Protein AF-A0A6B3EWW6-F1 (afdb_monomer)

Nearest PDB structures (foldseek):
  3dlj-assembly3_A  TM=8.029E-01  e=6.064E-05  Homo sapiens
  4g1p-assembly1_A-2  TM=7.040E-01  e=1.503E-05  Saccharomyces cerevisiae S288C
  2zog-assembly1_B  TM=7.057E-01  e=4.279E-05  Mus musculus
  4mmo-assembly1_B  TM=7.902E-01  e=6.965E-04  Saccharolobus solfataricus P2
  4mmo-assembly1_A  TM=7.513E-01  e=6.496E-04  Saccharolobus solfataricus P2

Solvent-accessible surface area (backbone atoms only — not comparable to full-atom values): 7646 Å² total; per-residue (Å²): 138,87,86,86,86,87,89,86,72,84,55,68,102,58,94,72,61,58,91,82,39,57,94,76,55,75,51,41,64,62,52,49,52,52,52,60,62,51,44,36,49,98,51,42,41,72,54,50,89,70,65,65,68,89,59,77,78,85,48,75,67,56,53,51,55,59,69,70,51,95,74,58,66,69,63,52,30,58,77,70,76,43,92,72,88,85,60,40,66,99,53,54,72,68,46,46,79,74,70,46,89,85,86,82,87,90,76,85,86,82,132

Structure (mmCIF, N/CA/C/O backbone):
data_AF-A0A6B3EWW6-F1
#
_entry.id   AF-A0A6B3EWW6-F1
#
loop_
_atom_site.group_PDB
_atom_site.id
_atom_site.type_symbol
_atom_site.label_atom_id
_atom_site.label_alt_id
_atom_site.label_comp_id
_atom_site.label_asym_id
_atom_site.label_entity_id
_atom_site.label_seq_id
_atom_site.pdbx_PDB_ins_code
_atom_site.Cartn_x
_atom_site.Cartn_y
_atom_site.Cartn_z
_atom_site.occupancy
_atom_site.B_iso_or_equiv
_atom_site.auth_seq_id
_atom_site.auth_comp_id
_atom_site.auth_asym_id
_atom_site.auth_atom_id
_atom_site.pdbx_PDB_model_num
ATOM 1 N N . GLY A 1 1 ? -4.202 -14.174 7.511 1.00 87.88 1 GLY A N 1
ATOM 2 C CA . GLY A 1 1 ? -3.163 -14.987 6.844 1.00 87.88 1 GLY A CA 1
ATOM 3 C C . GLY A 1 1 ? -2.180 -14.056 6.171 1.00 87.88 1 GLY A C 1
ATOM 4 O O . GLY A 1 1 ? -2.384 -12.854 6.256 1.00 87.88 1 GLY A O 1
ATOM 5 N N . LEU A 1 2 ? -1.140 -14.583 5.533 1.00 94.31 2 LEU A N 1
ATOM 6 C CA . LEU A 1 2 ? -0.181 -13.792 4.761 1.00 94.31 2 LEU A CA 1
ATOM 7 C C . LEU A 1 2 ? 0.231 -14.597 3.529 1.00 94.31 2 LEU A C 1
ATOM 9 O O . LEU A 1 2 ? 0.408 -15.811 3.629 1.00 94.31 2 LEU A O 1
ATOM 13 N N . VAL A 1 3 ? 0.349 -13.914 2.396 1.00 95.38 3 VAL A N 1
ATOM 14 C CA . VAL A 1 3 ? 0.943 -14.433 1.164 1.00 95.38 3 VAL A CA 1
ATOM 15 C C . VAL A 1 3 ? 1.919 -13.376 0.675 1.00 95.38 3 VAL A C 1
ATOM 17 O O . VAL A 1 3 ? 1.561 -12.203 0.596 1.00 95.38 3 VAL A O 1
ATOM 20 N N . ASP A 1 4 ? 3.140 -13.790 0.374 1.00 95.94 4 ASP A N 1
ATOM 21 C CA . ASP A 1 4 ? 4.167 -12.972 -0.252 1.00 95.94 4 ASP A CA 1
ATOM 22 C C . ASP A 1 4 ? 4.446 -13.453 -1.682 1.00 95.94 4 ASP A C 1
ATOM 24 O O . ASP A 1 4 ? 4.109 -14.573 -2.073 1.00 95.94 4 ASP A O 1
ATOM 28 N N . GLY A 1 5 ? 5.027 -12.571 -2.490 1.00 95.00 5 GLY A N 1
ATOM 29 C CA . GLY A 1 5 ? 5.371 -12.866 -3.871 1.00 95.00 5 GLY A CA 1
ATOM 30 C C . GLY A 1 5 ? 6.422 -11.905 -4.407 1.00 95.00 5 GLY A C 1
ATOM 31 O O . GLY A 1 5 ? 6.604 -10.804 -3.887 1.00 95.00 5 GLY A O 1
ATOM 32 N N . GLU A 1 6 ? 7.097 -12.333 -5.468 1.00 96.50 6 GLU A N 1
ATOM 33 C CA . GLU A 1 6 ? 8.100 -11.549 -6.181 1.00 96.50 6 GLU A CA 1
ATOM 34 C C . GLU A 1 6 ? 7.689 -11.403 -7.648 1.00 96.50 6 GLU A C 1
ATOM 36 O O . GLU A 1 6 ? 7.296 -12.374 -8.300 1.00 96.50 6 GLU A O 1
ATOM 41 N N . LEU A 1 7 ? 7.781 -10.177 -8.168 1.00 95.75 7 LEU A N 1
ATOM 42 C CA . LEU A 1 7 ? 7.561 -9.878 -9.577 1.00 95.75 7 LEU A CA 1
ATOM 43 C C . LEU A 1 7 ? 8.890 -9.499 -10.228 1.00 95.75 7 LEU A C 1
ATOM 45 O O . LEU A 1 7 ? 9.443 -8.436 -9.950 1.00 95.75 7 LEU A O 1
ATOM 49 N N . VAL A 1 8 ? 9.361 -10.343 -11.143 1.00 96.75 8 VAL A N 1
ATOM 50 C CA . VAL A 1 8 ? 10.575 -10.094 -11.928 1.00 96.75 8 VAL A CA 1
ATOM 51 C C . VAL A 1 8 ? 10.183 -9.742 -13.358 1.00 96.75 8 VAL A C 1
ATOM 53 O O . VAL A 1 8 ? 9.500 -10.511 -14.035 1.00 96.75 8 VAL A O 1
ATOM 56 N N . LEU A 1 9 ? 10.612 -8.568 -13.826 1.00 95.75 9 LEU A N 1
ATOM 57 C CA . LEU A 1 9 ? 10.402 -8.126 -15.203 1.00 95.75 9 LEU A CA 1
ATOM 58 C C . LEU A 1 9 ? 11.718 -8.171 -15.976 1.00 95.75 9 LEU A C 1
ATOM 60 O O . LEU A 1 9 ? 12.699 -7.545 -15.584 1.00 95.75 9 LEU A O 1
ATOM 64 N N . HIS A 1 10 ? 11.704 -8.857 -17.115 1.00 95.00 10 HIS A N 1
ATOM 65 C CA . HIS A 1 10 ? 12.828 -8.905 -18.043 1.00 95.00 10 HIS A CA 1
ATOM 66 C C . HIS A 1 10 ? 12.570 -7.981 -19.234 1.00 95.00 10 HIS A C 1
ATOM 68 O O . HIS A 1 10 ? 11.475 -7.962 -19.799 1.00 95.00 10 HIS A O 1
ATOM 74 N N . GLY A 1 11 ? 13.580 -7.185 -19.574 1.00 93.19 11 GLY A N 1
ATOM 75 C CA . GLY A 1 11 ? 13.568 -6.267 -20.708 1.00 93.19 11 GLY A CA 1
ATOM 76 C C . GLY A 1 11 ? 14.530 -6.736 -21.799 1.00 93.19 11 GLY A C 1
ATOM 77 O O . GLY A 1 11 ? 14.568 -7.926 -22.099 1.00 93.19 11 GLY A O 1
ATOM 78 N N . PRO A 1 12 ? 15.302 -5.819 -22.403 1.00 93.75 12 PRO A N 1
ATOM 79 C CA . PRO A 1 12 ? 16.393 -6.172 -23.308 1.00 93.75 12 PRO A CA 1
ATOM 80 C C . PRO A 1 12 ? 17.398 -7.136 -22.661 1.00 93.75 12 PRO A C 1
ATOM 82 O O . PRO A 1 12 ? 17.599 -7.098 -21.450 1.00 93.75 12 PRO A O 1
ATOM 85 N N . ASP A 1 13 ? 18.081 -7.940 -23.479 1.00 94.62 13 ASP A N 1
ATOM 86 C CA . ASP A 1 13 ? 19.057 -8.947 -23.017 1.00 94.62 13 ASP A CA 1
ATOM 87 C C . ASP A 1 13 ? 20.312 -8.353 -22.339 1.00 94.62 13 ASP A C 1
ATOM 89 O O . ASP A 1 13 ? 21.164 -9.086 -21.839 1.00 94.62 13 ASP A O 1
ATOM 93 N N . GLN A 1 14 ? 20.455 -7.026 -22.350 1.00 92.31 14 GLN A N 1
ATOM 94 C CA . GLN A 1 14 ? 21.541 -6.271 -21.730 1.00 92.31 14 GLN A CA 1
ATOM 95 C C . GLN A 1 14 ? 21.103 -4.825 -21.476 1.00 92.31 14 GLN A C 1
ATOM 97 O O . GLN A 1 14 ? 20.141 -4.345 -22.082 1.00 92.31 14 GLN A O 1
ATOM 102 N N . ASP A 1 15 ? 21.872 -4.089 -20.677 1.00 91.81 15 ASP A N 1
ATOM 103 C CA . ASP A 1 15 ? 21.665 -2.652 -20.523 1.00 91.81 15 ASP A CA 1
ATOM 104 C C . ASP A 1 15 ? 21.908 -1.910 -21.838 1.00 91.81 15 ASP A C 1
ATOM 106 O O . ASP A 1 15 ? 22.841 -2.191 -22.598 1.00 91.81 15 ASP A O 1
ATOM 110 N N . ILE A 1 16 ? 21.057 -0.924 -22.108 1.00 94.38 16 ILE A N 1
ATOM 111 C CA . ILE A 1 16 ? 21.094 -0.144 -23.342 1.00 94.38 16 ILE A CA 1
ATOM 112 C C . ILE A 1 16 ? 21.098 1.353 -23.054 1.00 94.38 16 ILE A C 1
ATOM 114 O O . ILE A 1 16 ? 20.533 1.835 -22.073 1.00 94.38 16 ILE A O 1
ATOM 118 N N . HIS A 1 17 ? 21.730 2.112 -23.948 1.00 94.62 17 HIS A N 1
ATOM 119 C CA . HIS A 1 17 ? 21.891 3.553 -23.798 1.00 94.62 17 HIS A CA 1
ATOM 120 C C . HIS A 1 17 ? 20.534 4.277 -23.831 1.00 94.62 17 HIS A C 1
ATOM 122 O O . HIS A 1 17 ? 19.860 4.326 -24.866 1.00 94.62 17 HIS A O 1
ATOM 128 N N . SER A 1 18 ? 20.150 4.893 -22.712 1.00 92.75 18 SER A N 1
ATOM 129 C CA . SER A 1 18 ? 18.843 5.543 -22.552 1.00 92.75 18 SER A CA 1
ATOM 130 C C . SER A 1 18 ? 18.610 6.687 -23.543 1.00 92.75 18 SER A C 1
ATOM 132 O O . SER A 1 18 ? 17.482 6.886 -23.977 1.00 92.75 18 SER A O 1
ATOM 134 N N . GLY A 1 19 ? 19.654 7.396 -23.983 1.00 95.81 19 GLY A N 1
ATOM 135 C CA . GLY A 1 19 ? 19.519 8.437 -25.009 1.00 95.81 19 GLY A CA 1
ATOM 136 C C . GLY A 1 19 ? 19.300 7.898 -26.427 1.00 95.81 19 GLY A C 1
ATOM 137 O O . GLY A 1 19 ? 18.734 8.591 -27.263 1.00 95.81 19 GLY A O 1
ATOM 138 N N . SER A 1 20 ? 19.735 6.670 -26.711 1.00 96.31 20 SER A N 1
ATOM 139 C CA . SER A 1 20 ? 19.625 6.074 -28.051 1.00 96.31 20 SER A CA 1
ATOM 140 C C . SER A 1 20 ? 18.342 5.269 -28.221 1.00 96.31 20 SER A C 1
ATOM 142 O O . SER A 1 20 ? 17.817 5.188 -29.326 1.00 96.31 20 SER A O 1
ATOM 144 N N . PHE A 1 21 ? 17.851 4.677 -27.130 1.00 95.62 21 PHE A N 1
ATOM 145 C CA . PHE A 1 21 ? 16.734 3.730 -27.147 1.00 95.62 21 PHE A CA 1
ATOM 146 C C . PHE A 1 21 ? 15.565 4.131 -26.235 1.00 95.62 21 PHE A C 1
ATOM 148 O O . PHE A 1 21 ? 14.510 3.492 -26.262 1.00 95.62 21 PHE A O 1
ATOM 155 N N . GLY A 1 22 ? 15.729 5.177 -25.422 1.00 94.38 22 GLY A N 1
ATOM 156 C CA . GLY A 1 22 ? 14.701 5.656 -24.503 1.00 94.38 22 GLY A CA 1
ATOM 157 C C . GLY A 1 22 ? 13.431 6.072 -25.235 1.00 94.38 22 GLY A C 1
ATOM 158 O O . GLY A 1 22 ? 13.474 6.725 -26.274 1.00 94.38 22 GLY A O 1
ATOM 159 N N . GLY A 1 23 ? 12.286 5.651 -24.700 1.00 92.06 23 GLY A N 1
ATOM 160 C CA . GLY A 1 23 ? 10.975 5.881 -25.312 1.00 92.06 23 GLY A CA 1
ATOM 161 C C . GLY A 1 23 ? 10.634 4.942 -26.475 1.00 92.06 23 GLY A C 1
ATOM 162 O O . GLY A 1 23 ? 9.468 4.878 -26.851 1.00 92.06 23 GLY A O 1
ATOM 163 N N . ALA A 1 24 ? 11.602 4.188 -27.007 1.00 95.25 24 ALA A N 1
ATOM 164 C CA . ALA A 1 24 ? 11.378 3.207 -28.070 1.00 95.25 24 ALA A CA 1
ATOM 165 C C .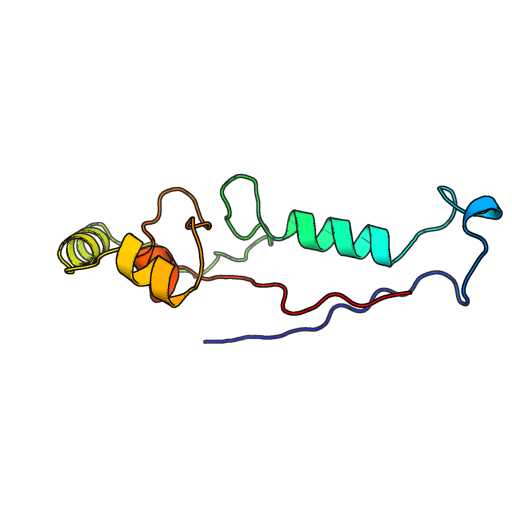 ALA A 1 24 ? 11.440 1.757 -27.564 1.00 95.25 24 ALA A C 1
ATOM 167 O O . ALA A 1 24 ? 10.676 0.912 -28.027 1.00 95.25 24 ALA A O 1
ATOM 168 N N . VAL A 1 25 ? 12.328 1.465 -26.608 1.00 96.12 25 VAL A N 1
ATOM 169 C CA . VAL A 1 25 ? 12.497 0.124 -26.030 1.00 96.12 25 VAL A CA 1
ATOM 170 C C . VAL A 1 25 ? 11.857 0.057 -24.634 1.00 96.12 25 VAL A C 1
ATOM 172 O O . VAL A 1 25 ? 12.013 1.006 -23.858 1.00 96.12 25 VAL A O 1
ATOM 175 N N . PRO A 1 26 ? 11.135 -1.029 -24.281 1.00 93.38 26 PRO A N 1
ATOM 176 C CA . PRO A 1 26 ? 10.526 -1.175 -22.963 1.00 93.38 26 PRO A CA 1
ATOM 177 C C . PRO A 1 26 ? 11.555 -1.098 -21.835 1.00 93.38 26 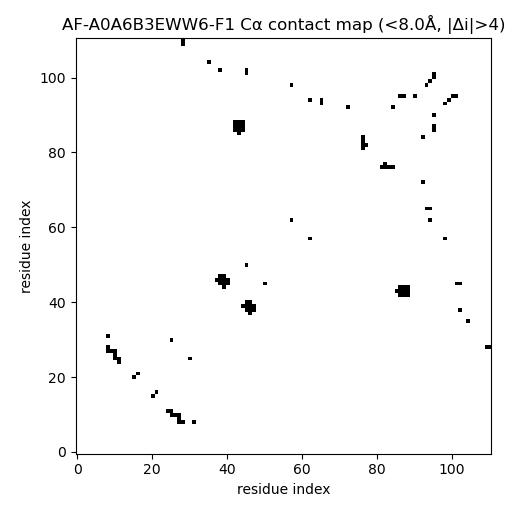PRO A C 1
ATOM 179 O O . PRO A 1 26 ? 12.589 -1.760 -21.875 1.00 93.38 26 PRO A O 1
ATOM 182 N N . ASN A 1 27 ? 11.234 -0.320 -20.803 1.00 94.81 27 ASN A N 1
ATOM 183 C CA . ASN A 1 27 ? 12.021 -0.230 -19.582 1.00 94.81 27 ASN A CA 1
ATOM 184 C C . ASN A 1 27 ? 11.296 -0.999 -18.458 1.00 94.81 27 ASN A C 1
ATOM 186 O O . ASN A 1 27 ? 10.244 -0.529 -18.005 1.00 94.81 27 ASN A O 1
ATOM 190 N N . PRO A 1 28 ? 11.835 -2.141 -17.988 1.00 95.44 28 PRO A N 1
ATOM 191 C CA . PRO A 1 28 ? 11.238 -2.931 -16.913 1.00 95.44 28 PRO A CA 1
ATOM 192 C C . PRO A 1 28 ? 10.946 -2.130 -15.643 1.00 95.44 28 PRO A C 1
ATOM 194 O O . PRO A 1 28 ? 9.872 -2.287 -15.072 1.00 95.44 28 PRO A O 1
ATOM 197 N N . ALA A 1 29 ? 11.829 -1.208 -15.245 1.00 94.50 29 ALA A N 1
ATOM 198 C CA . ALA A 1 29 ? 11.623 -0.373 -14.063 1.00 94.50 29 ALA A CA 1
ATOM 199 C C . ALA A 1 29 ? 10.431 0.586 -14.233 1.00 94.50 29 ALA A C 1
ATOM 201 O O . ALA A 1 29 ? 9.666 0.812 -13.298 1.00 94.50 29 ALA A O 1
ATOM 202 N N . THR A 1 30 ? 10.216 1.113 -15.444 1.00 94.62 30 THR A N 1
ATOM 203 C CA . THR A 1 30 ? 9.031 1.942 -15.738 1.00 94.62 30 THR A CA 1
ATOM 204 C C . THR A 1 30 ? 7.746 1.119 -15.695 1.00 94.62 30 THR A C 1
ATOM 206 O O . THR A 1 30 ? 6.724 1.594 -15.203 1.00 94.62 30 THR A O 1
ATOM 209 N N . VAL A 1 31 ? 7.777 -0.114 -16.208 1.00 95.69 31 VAL A N 1
ATOM 210 C CA . VAL A 1 31 ? 6.621 -1.019 -16.154 1.00 95.69 31 VAL A CA 1
ATOM 211 C C . VAL A 1 31 ? 6.329 -1.432 -14.710 1.00 95.69 31 VAL A C 1
ATOM 213 O O . VAL A 1 31 ? 5.175 -1.361 -14.297 1.00 95.69 31 VAL A O 1
ATOM 216 N N . LEU A 1 32 ? 7.356 -1.762 -13.920 1.00 96.56 32 LEU A N 1
ATOM 217 C CA . LEU A 1 32 ? 7.226 -2.068 -12.494 1.00 96.56 32 LEU A CA 1
ATOM 218 C C . LEU A 1 32 ? 6.563 -0.918 -11.733 1.00 96.56 32 LEU A C 1
ATOM 220 O O . LEU A 1 32 ? 5.593 -1.138 -11.015 1.00 96.56 32 LEU A O 1
ATOM 224 N N . ALA A 1 33 ? 7.030 0.316 -11.945 1.00 96.19 33 ALA A N 1
ATOM 225 C CA . ALA A 1 33 ? 6.450 1.496 -11.310 1.00 96.19 33 ALA A CA 1
ATOM 226 C C . ALA A 1 33 ? 4.960 1.670 -11.649 1.00 96.19 33 ALA A C 1
ATOM 228 O O . ALA A 1 33 ? 4.169 2.026 -10.780 1.00 96.19 33 ALA A O 1
ATOM 229 N N . ARG A 1 34 ? 4.555 1.378 -12.893 1.00 96.56 34 ARG A N 1
ATOM 230 C CA . ARG A 1 34 ? 3.140 1.414 -13.300 1.00 96.56 34 ARG A CA 1
ATOM 231 C C . ARG A 1 34 ? 2.310 0.328 -12.624 1.00 96.56 34 ARG A C 1
ATOM 233 O O . ARG A 1 34 ? 1.181 0.605 -12.244 1.00 96.56 34 ARG A O 1
ATOM 240 N N . ILE A 1 35 ? 2.854 -0.878 -12.472 1.00 96.19 35 ILE A N 1
ATOM 241 C CA . ILE A 1 35 ? 2.173 -1.977 -11.776 1.00 96.19 35 ILE A CA 1
ATOM 242 C C . ILE A 1 35 ? 1.977 -1.624 -10.302 1.00 96.19 35 ILE A C 1
ATOM 244 O O . ILE A 1 35 ? 0.870 -1.749 -9.794 1.00 96.19 35 ILE A O 1
ATOM 248 N N . VAL A 1 36 ? 3.020 -1.118 -9.638 1.00 96.44 36 VAL A N 1
ATOM 249 C CA . VAL A 1 36 ? 2.945 -0.674 -8.239 1.00 96.44 36 VAL A CA 1
ATOM 250 C C . VAL A 1 36 ? 1.919 0.447 -8.069 1.00 96.44 36 VAL A C 1
ATOM 252 O O . VAL A 1 36 ? 1.099 0.388 -7.160 1.00 96.44 36 VAL A O 1
ATOM 255 N N . ALA A 1 37 ? 1.919 1.438 -8.964 1.00 96.62 37 ALA A N 1
ATOM 256 C CA . ALA A 1 37 ? 0.946 2.528 -8.927 1.00 96.62 37 ALA A CA 1
ATOM 257 C C . ALA A 1 37 ? -0.501 2.056 -9.149 1.00 96.62 37 ALA A C 1
ATOM 259 O O . ALA A 1 37 ? -1.419 2.684 -8.643 1.00 96.62 37 ALA A O 1
ATOM 260 N N . ALA A 1 38 ? -0.700 0.963 -9.891 1.00 97.00 38 ALA A N 1
ATOM 261 C CA . ALA A 1 38 ? -2.010 0.371 -10.151 1.00 97.00 38 ALA A CA 1
ATOM 262 C C . ALA A 1 38 ? -2.418 -0.697 -9.120 1.00 97.00 38 ALA A C 1
ATOM 264 O O . ALA A 1 38 ? -3.452 -1.334 -9.300 1.00 97.00 38 ALA A O 1
ATOM 265 N N . LEU A 1 39 ? -1.616 -0.938 -8.073 1.00 97.12 39 LEU A N 1
ATOM 266 C CA . LEU A 1 39 ? -1.940 -1.927 -7.038 1.00 97.12 39 LEU A CA 1
ATOM 267 C C . LEU A 1 39 ? -3.165 -1.509 -6.216 1.00 97.12 39 LEU A C 1
ATOM 269 O O . LEU A 1 39 ? -3.963 -2.361 -5.828 1.00 97.12 39 LEU A O 1
ATOM 273 N N . HIS A 1 40 ? -3.314 -0.205 -5.991 1.00 97.75 40 HIS A N 1
ATOM 274 C CA . HIS A 1 40 ? -4.474 0.388 -5.342 1.00 97.75 40 HIS A CA 1
ATOM 275 C C . HIS A 1 40 ? -5.151 1.387 -6.276 1.00 97.75 40 HIS A C 1
ATOM 277 O O . HIS A 1 40 ? -4.490 2.000 -7.117 1.00 97.75 40 HIS A O 1
ATOM 283 N N . ASP A 1 41 ? -6.460 1.550 -6.125 1.00 96.75 41 ASP A N 1
ATOM 284 C CA . ASP A 1 41 ? -7.201 2.620 -6.786 1.00 96.75 41 ASP A CA 1
ATOM 285 C C . ASP A 1 41 ? -7.113 3.955 -6.019 1.00 96.75 41 ASP A C 1
ATOM 287 O O . ASP A 1 41 ? -6.381 4.093 -5.034 1.00 96.75 41 ASP A O 1
ATOM 291 N N . GLU A 1 42 ? -7.847 4.964 -6.495 1.00 96.31 42 GLU A N 1
ATOM 292 C CA . GLU A 1 42 ? -7.878 6.308 -5.900 1.00 96.31 42 GLU A CA 1
ATOM 293 C C . GLU A 1 42 ? -8.452 6.325 -4.471 1.00 96.31 42 GLU A C 1
ATOM 295 O O . GLU A 1 42 ? -8.155 7.243 -3.707 1.00 96.31 42 GLU A O 1
ATOM 300 N N . ASP A 1 43 ? -9.222 5.299 -4.101 1.00 95.94 43 ASP A N 1
ATOM 301 C CA . ASP A 1 43 ? -9.835 5.117 -2.787 1.00 95.94 43 ASP A CA 1
ATOM 302 C C . ASP A 1 43 ? -9.002 4.206 -1.870 1.00 95.94 43 ASP A C 1
ATOM 304 O O . ASP A 1 43 ? -9.421 3.889 -0.758 1.00 95.94 43 ASP A O 1
ATOM 308 N N . GLY A 1 44 ? -7.811 3.774 -2.299 1.00 95.56 44 GLY A N 1
ATOM 309 C CA . GLY A 1 44 ? -6.936 2.903 -1.513 1.00 95.56 44 GLY A CA 1
ATOM 310 C C . GLY A 1 44 ? -7.424 1.454 -1.420 1.00 95.56 44 GLY A C 1
ATOM 311 O O . GLY A 1 44 ? -6.954 0.706 -0.561 1.00 95.56 44 GLY A O 1
ATOM 312 N N . HIS A 1 45 ? -8.364 1.052 -2.275 1.00 96.50 45 HIS A N 1
ATOM 313 C CA . HIS A 1 45 ? -8.833 -0.323 -2.400 1.00 96.50 45 HIS A CA 1
ATOM 314 C C . HIS A 1 45 ? -7.888 -1.117 -3.309 1.00 96.50 45 HIS A C 1
ATOM 316 O O . HIS A 1 45 ? -7.326 -0.578 -4.263 1.00 96.50 45 HIS A O 1
ATOM 322 N N . ILE A 1 46 ? -7.687 -2.406 -3.025 1.00 97.62 46 ILE A N 1
ATOM 323 C CA . ILE A 1 46 ? -6.760 -3.243 -3.800 1.00 97.62 46 ILE A CA 1
ATOM 324 C C . ILE A 1 46 ? -7.368 -3.514 -5.179 1.00 97.62 46 ILE A C 1
ATOM 326 O O . ILE A 1 46 ? -8.371 -4.212 -5.310 1.00 97.62 46 ILE A O 1
ATOM 330 N N . ALA A 1 47 ? -6.737 -2.990 -6.227 1.00 97.50 47 ALA A N 1
ATOM 331 C CA . ALA A 1 47 ? -7.289 -2.954 -7.581 1.00 97.50 47 ALA A CA 1
ATOM 332 C C . ALA A 1 47 ? -7.040 -4.243 -8.393 1.00 97.50 47 ALA A C 1
ATOM 334 O O . ALA A 1 47 ? -7.184 -4.263 -9.618 1.00 97.50 47 ALA A O 1
ATOM 335 N N . ILE A 1 48 ? -6.671 -5.344 -7.729 1.00 95.69 48 ILE A N 1
ATOM 336 C CA . ILE A 1 48 ? -6.489 -6.646 -8.378 1.00 95.69 48 ILE A CA 1
ATOM 337 C C . ILE A 1 48 ? -7.876 -7.240 -8.698 1.00 95.69 48 ILE A C 1
ATOM 339 O O . ILE A 1 48 ? -8.694 -7.416 -7.789 1.00 95.69 48 ILE A O 1
ATOM 343 N N . PRO A 1 49 ? -8.169 -7.598 -9.964 1.00 96.44 49 PRO A N 1
ATOM 344 C CA . PRO A 1 49 ? -9.455 -8.187 -10.329 1.00 96.44 49 PRO A CA 1
ATOM 345 C C . PRO A 1 49 ? -9.768 -9.448 -9.518 1.00 96.44 49 PRO A C 1
ATOM 347 O O . PRO A 1 49 ? -8.935 -10.346 -9.408 1.00 96.44 49 PRO A O 1
ATOM 350 N N . GLY A 1 50 ? -10.978 -9.510 -8.960 1.00 96.62 50 GLY A N 1
ATOM 351 C CA . GLY A 1 50 ? -11.435 -10.640 -8.149 1.00 96.62 50 GLY A CA 1
ATOM 352 C C . GLY A 1 50 ? -10.826 -10.715 -6.743 1.00 96.62 50 GLY A C 1
ATOM 353 O O . GLY A 1 50 ? -11.144 -11.640 -6.007 1.00 96.62 50 GLY A O 1
ATOM 354 N N . PHE A 1 51 ? -9.987 -9.757 -6.326 1.00 96.06 51 PHE A N 1
ATOM 355 C CA . PHE A 1 51 ? -9.282 -9.827 -5.037 1.00 96.06 51 PHE A CA 1
ATOM 356 C C . PHE A 1 51 ? -10.218 -9.944 -3.830 1.00 96.06 51 PHE A C 1
ATOM 358 O O . PHE A 1 51 ? -9.946 -10.692 -2.894 1.00 96.06 51 PHE A O 1
ATOM 365 N N . TYR A 1 52 ? -11.339 -9.225 -3.859 1.00 95.94 52 TYR A N 1
ATOM 366 C CA . TYR A 1 52 ? -12.318 -9.230 -2.773 1.00 95.94 52 TYR A CA 1
ATOM 367 C C . TYR A 1 52 ? -13.364 -10.348 -2.900 1.00 95.94 52 TYR A C 1
ATOM 369 O O . TYR A 1 52 ? -14.249 -10.453 -2.049 1.00 95.94 52 TYR A O 1
ATOM 377 N N . GLU A 1 53 ? -13.280 -11.211 -3.919 1.00 96.50 53 GLU A N 1
ATOM 378 C CA . GLU A 1 53 ? -14.137 -12.394 -3.999 1.00 96.50 53 GLU A CA 1
ATOM 379 C C . GLU A 1 53 ? -13.847 -13.315 -2.806 1.00 96.50 53 GLU A C 1
ATOM 381 O O . GLU A 1 53 ? -12.734 -13.790 -2.602 1.00 96.50 53 GLU A O 1
ATOM 386 N N . GLY A 1 54 ? -14.864 -13.550 -1.975 1.00 92.94 54 GLY A N 1
ATOM 387 C CA . GLY A 1 54 ? -14.725 -14.339 -0.748 1.00 92.94 54 GLY A CA 1
ATOM 388 C C . GLY A 1 54 ? -14.259 -1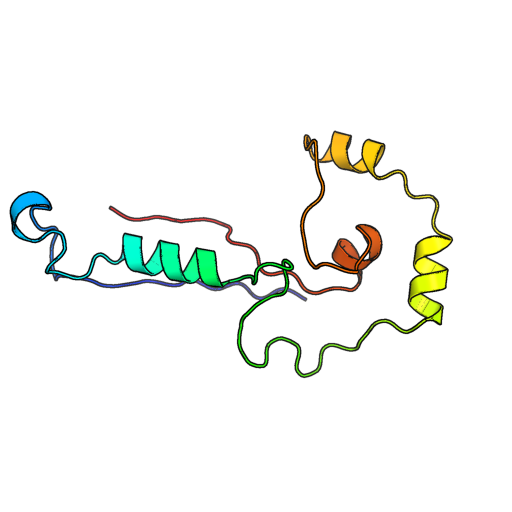3.550 0.481 1.00 92.94 54 GLY A C 1
ATOM 389 O O . GLY A 1 54 ? -14.213 -14.124 1.570 1.00 92.94 54 GLY A O 1
ATOM 390 N N . VAL A 1 55 ? -13.985 -12.246 0.360 1.00 94.81 55 VAL A N 1
ATOM 391 C CA . VAL A 1 55 ? -13.792 -11.369 1.524 1.00 94.81 55 VAL A CA 1
ATOM 392 C C . VAL A 1 55 ? -15.162 -11.016 2.101 1.00 94.81 55 VAL A C 1
ATOM 394 O O . VAL A 1 55 ? -15.985 -10.379 1.445 1.00 94.81 55 VAL A O 1
ATOM 397 N N . ALA A 1 56 ? -15.418 -11.429 3.342 1.00 94.75 56 ALA A N 1
ATOM 398 C CA . ALA A 1 56 ? -16.661 -11.089 4.023 1.00 94.75 56 ALA A CA 1
ATOM 399 C C . ALA A 1 56 ? -16.720 -9.573 4.310 1.00 94.75 56 ALA A C 1
ATOM 401 O O . ALA A 1 56 ? -15.754 -9.019 4.845 1.00 94.75 56 ALA A O 1
ATOM 402 N N . PRO A 1 57 ? -17.823 -8.881 3.971 1.00 94.00 57 PRO A N 1
ATOM 403 C CA . PRO A 1 57 ? -18.001 -7.491 4.362 1.00 94.00 57 PRO A CA 1
ATOM 404 C C . PRO A 1 57 ? -18.231 -7.386 5.873 1.00 94.00 57 PRO A C 1
ATOM 406 O O . PRO A 1 57 ? -18.801 -8.287 6.488 1.00 94.00 57 PRO A O 1
ATOM 409 N N . LEU A 1 58 ? -17.838 -6.251 6.450 1.00 95.69 58 LEU A N 1
ATOM 410 C CA . LEU A 1 58 ? -18.163 -5.925 7.836 1.00 95.69 58 LEU A CA 1
ATOM 411 C C . LEU A 1 58 ? -19.668 -5.706 7.994 1.00 95.69 58 LEU A C 1
ATOM 413 O O . LEU A 1 58 ? -20.271 -4.921 7.263 1.00 95.69 58 LEU A O 1
ATOM 417 N N . THR A 1 59 ? -20.261 -6.360 8.983 1.00 97.75 59 THR A N 1
ATOM 418 C CA . THR A 1 59 ? -21.651 -6.132 9.379 1.00 97.75 59 THR A CA 1
ATOM 419 C C . THR A 1 59 ? -21.789 -4.851 10.201 1.00 97.75 59 THR A C 1
ATOM 421 O O . THR A 1 59 ? -20.870 -4.460 10.923 1.00 97.75 59 THR A O 1
ATOM 424 N N . ASP A 1 60 ? -22.971 -4.229 10.191 1.00 97.75 60 ASP A N 1
ATOM 425 C CA . ASP A 1 60 ? -23.249 -3.033 11.006 1.00 97.75 60 ASP A CA 1
ATOM 426 C C . ASP A 1 60 ? -22.965 -3.260 12.496 1.00 97.75 60 ASP A C 1
ATOM 428 O O . ASP A 1 60 ? -22.496 -2.364 13.200 1.00 97.75 60 ASP A O 1
ATOM 432 N N . ARG A 1 61 ? -23.211 -4.485 12.983 1.00 98.00 61 ARG A N 1
ATOM 433 C CA . ARG A 1 61 ? -22.919 -4.852 14.369 1.00 98.00 61 ARG A CA 1
ATOM 434 C C . ARG A 1 61 ? -21.419 -4.851 14.649 1.00 98.00 61 ARG A C 1
ATOM 436 O O . ARG A 1 61 ? -21.021 -4.348 15.695 1.00 98.00 61 ARG A O 1
ATOM 443 N N . GLU A 1 62 ? -20.601 -5.395 13.754 1.00 98.00 62 GLU A N 1
ATOM 444 C CA . GLU A 1 62 ? -19.140 -5.379 13.899 1.00 98.00 62 GLU A CA 1
ATOM 445 C C . GLU A 1 62 ? -18.592 -3.953 13.836 1.00 98.00 62 GLU A C 1
ATOM 447 O O . GLU A 1 62 ? -17.773 -3.585 14.674 1.00 98.00 62 GLU A O 1
ATOM 452 N N . ARG A 1 63 ? -19.096 -3.115 12.921 1.00 97.94 63 ARG A N 1
ATOM 453 C CA . ARG A 1 63 ? -18.695 -1.698 12.842 1.00 97.94 63 ARG A CA 1
ATOM 454 C C . ARG A 1 63 ? -19.041 -0.935 14.119 1.00 97.94 63 ARG A C 1
ATOM 456 O O . ARG A 1 63 ? -18.216 -0.180 14.627 1.00 97.94 63 ARG A O 1
ATOM 463 N N . ALA A 1 64 ? -20.227 -1.177 14.682 1.00 97.94 64 ALA A N 1
ATOM 464 C CA . ALA A 1 64 ? -20.612 -0.610 15.973 1.00 97.94 64 ALA A CA 1
ATOM 465 C C . ALA A 1 64 ? -19.673 -1.068 17.103 1.00 97.94 64 ALA A C 1
ATOM 467 O O . ALA A 1 64 ? -19.250 -0.247 17.910 1.00 97.94 64 ALA A O 1
ATOM 468 N N . LEU A 1 65 ? -19.289 -2.350 17.126 1.00 98.06 65 LEU A N 1
ATOM 469 C CA . LEU A 1 65 ? -18.335 -2.876 18.106 1.00 98.06 65 LEU A CA 1
ATOM 470 C C . LEU A 1 65 ? -16.940 -2.251 17.961 1.00 98.06 65 LEU A C 1
ATOM 472 O O . LEU A 1 65 ? -16.326 -1.935 18.975 1.00 98.06 65 LEU A O 1
ATOM 476 N N . PHE A 1 66 ? -16.446 -2.023 16.739 1.00 97.75 66 PHE A N 1
ATOM 477 C CA . PHE A 1 66 ? -15.183 -1.302 16.537 1.00 97.75 66 PHE A CA 1
ATOM 478 C C . PHE A 1 66 ? -15.257 0.142 17.040 1.00 97.75 66 PHE A C 1
ATOM 480 O O . PHE A 1 66 ? -14.301 0.617 17.648 1.00 97.75 66 PHE A O 1
ATOM 487 N N . ALA A 1 67 ? -16.385 0.826 16.831 1.00 96.88 67 ALA A N 1
ATOM 488 C CA . ALA A 1 67 ? -16.582 2.204 17.279 1.00 96.88 67 ALA A CA 1
ATOM 489 C C . ALA A 1 67 ? -16.659 2.354 18.813 1.00 96.88 67 ALA A C 1
ATOM 491 O O . ALA A 1 67 ? -16.394 3.435 19.333 1.00 96.88 67 ALA A O 1
ATOM 492 N N . GLU A 1 68 ? -17.008 1.289 19.541 1.00 97.88 68 GLU A N 1
ATOM 493 C CA . GLU A 1 68 ? -17.026 1.268 21.011 1.00 97.88 68 GLU A CA 1
ATOM 494 C C . GLU A 1 68 ? -15.620 1.134 21.628 1.00 97.88 68 GLU A C 1
ATOM 496 O O . GLU A 1 68 ? -15.446 1.367 22.828 1.00 97.88 68 GLU A O 1
ATOM 501 N N . LEU A 1 69 ? -14.604 0.754 20.843 1.00 97.56 69 LEU A N 1
ATOM 502 C CA . LEU A 1 69 ? -13.260 0.530 21.367 1.00 97.56 69 LEU A CA 1
ATOM 503 C C . LEU A 1 69 ? -12.561 1.854 21.710 1.00 97.56 69 LEU A C 1
ATOM 505 O O . LEU A 1 69 ? -12.562 2.784 20.901 1.00 97.56 69 LEU A O 1
ATOM 509 N N . PRO A 1 70 ? -11.899 1.948 22.879 1.00 96.56 70 PRO A N 1
ATOM 510 C CA . PRO A 1 70 ? -11.128 3.128 23.241 1.00 96.56 70 PRO A CA 1
ATOM 511 C C . PRO A 1 70 ? -9.836 3.177 22.412 1.00 96.56 70 PRO A C 1
ATOM 513 O O . PRO A 1 70 ? -8.814 2.611 22.802 1.00 96.56 70 PRO A O 1
ATOM 516 N N . PHE A 1 71 ? -9.886 3.842 21.258 1.00 97.19 71 PHE A N 1
ATOM 517 C CA . PHE A 1 71 ? -8.754 4.001 20.346 1.00 97.19 71 PHE A CA 1
ATOM 518 C C . PHE A 1 71 ? -8.420 5.474 20.117 1.00 97.19 71 PHE A C 1
ATOM 520 O O . PHE A 1 71 ? -9.270 6.266 19.720 1.00 97.19 71 PHE A O 1
ATOM 527 N N . ASP A 1 72 ? -7.160 5.819 20.372 1.00 97.56 72 ASP A N 1
ATOM 528 C CA . ASP A 1 7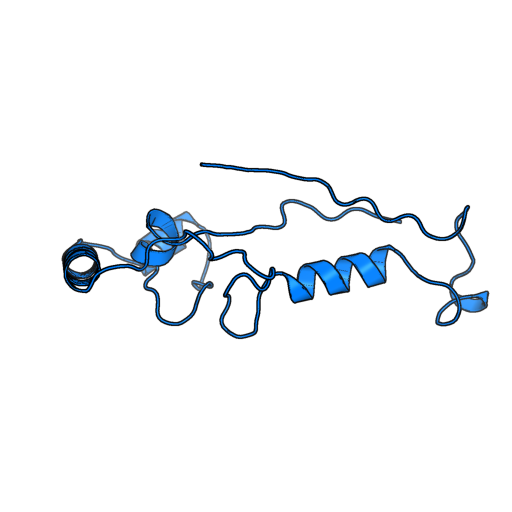2 ? -6.578 7.134 20.113 1.00 97.56 72 ASP A CA 1
ATOM 529 C C . ASP A 1 72 ? -5.671 7.020 18.877 1.00 97.56 72 ASP A C 1
ATOM 531 O O . ASP A 1 72 ? -4.554 6.496 18.952 1.00 97.56 72 ASP A O 1
ATOM 535 N N . GLU A 1 73 ? -6.183 7.471 17.728 1.00 97.12 73 GLU A N 1
ATOM 536 C CA . GLU A 1 73 ? -5.479 7.409 16.442 1.00 97.12 73 GLU A CA 1
ATOM 537 C C . GLU A 1 73 ? -4.202 8.260 16.443 1.00 97.12 73 GLU A C 1
ATOM 539 O O . GLU A 1 73 ? -3.182 7.831 15.903 1.00 97.12 73 GLU A O 1
ATOM 544 N N . ASP A 1 74 ? -4.200 9.406 17.130 1.00 97.62 74 ASP A N 1
ATOM 545 C CA . ASP A 1 74 ? -3.020 10.265 17.237 1.00 97.62 74 ASP A CA 1
ATOM 546 C C . ASP A 1 74 ? -1.927 9.590 18.072 1.00 97.62 74 ASP A C 1
ATOM 548 O O . ASP A 1 74 ? -0.740 9.668 17.745 1.00 97.62 74 ASP A O 1
ATOM 552 N N . ALA A 1 75 ? -2.299 8.923 19.169 1.00 98.00 75 ALA A N 1
ATOM 553 C CA . ALA A 1 75 ? -1.360 8.127 19.958 1.00 98.00 75 ALA A CA 1
ATOM 554 C C . ALA A 1 75 ? -0.785 6.965 19.160 1.00 98.00 75 ALA A C 1
ATOM 556 O O . ALA A 1 75 ? 0.425 6.738 19.212 1.00 98.00 75 ALA A O 1
ATOM 557 N N . TRP A 1 76 ? -1.626 6.267 18.403 1.00 97.75 76 TRP A N 1
ATOM 558 C CA . TRP A 1 76 ? -1.200 5.174 17.542 1.00 97.75 76 TRP A CA 1
ATOM 559 C C . TRP A 1 76 ? -0.240 5.655 16.442 1.00 97.75 76 TRP A C 1
ATOM 561 O O . TRP A 1 76 ? 0.843 5.085 16.291 1.00 97.75 76 TRP A O 1
ATOM 571 N N . LEU A 1 77 ? -0.542 6.768 15.766 1.00 98.25 77 LEU A N 1
ATOM 572 C CA . LEU A 1 77 ? 0.333 7.388 14.762 1.00 98.25 77 LEU A CA 1
ATOM 573 C C . LEU A 1 77 ? 1.705 7.781 15.323 1.00 98.25 77 LEU A C 1
ATOM 575 O O . LEU A 1 77 ? 2.723 7.568 14.660 1.00 98.25 77 LEU A O 1
ATOM 579 N N . ARG A 1 78 ? 1.764 8.275 16.570 1.00 98.25 78 ARG A N 1
ATOM 580 C CA . ARG A 1 78 ? 3.040 8.561 17.250 1.00 98.25 78 ARG A CA 1
ATOM 581 C C . ARG A 1 78 ? 3.914 7.316 17.399 1.00 98.25 78 ARG A C 1
ATOM 583 O O . ARG A 1 78 ? 5.131 7.438 17.305 1.00 98.25 78 ARG A O 1
ATOM 590 N N . THR A 1 79 ? 3.326 6.132 17.599 1.00 97.50 79 THR A N 1
ATOM 591 C CA . THR A 1 79 ? 4.093 4.869 17.653 1.00 97.50 79 THR A CA 1
ATOM 592 C C . THR A 1 79 ? 4.651 4.462 16.290 1.00 97.50 79 THR A C 1
ATOM 594 O O . THR A 1 79 ? 5.730 3.881 16.223 1.00 97.50 79 THR A O 1
ATOM 597 N N . ALA A 1 80 ? 3.944 4.813 15.212 1.00 96.19 80 ALA A N 1
ATOM 598 C CA . ALA A 1 80 ? 4.348 4.554 13.834 1.00 96.19 80 ALA A 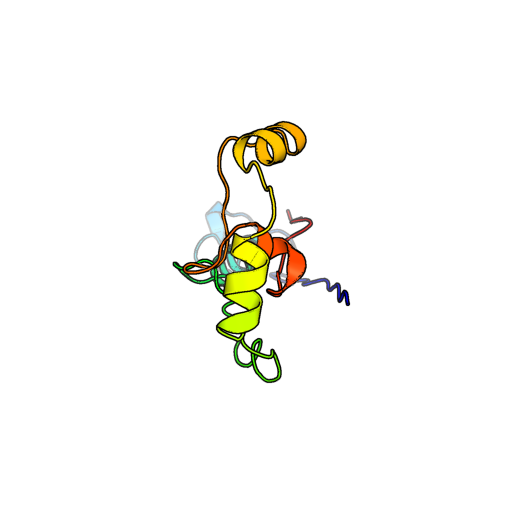CA 1
ATOM 599 C C . ALA A 1 80 ? 5.286 5.631 13.257 1.00 96.19 80 ALA A C 1
ATOM 601 O O . ALA A 1 80 ? 5.689 5.524 12.102 1.00 96.19 80 ALA A O 1
ATOM 602 N N . PHE A 1 81 ? 5.614 6.678 14.027 1.00 97.50 81 PHE A N 1
ATOM 603 C CA . PHE A 1 81 ? 6.341 7.862 13.550 1.00 97.50 81 PHE A CA 1
ATOM 604 C C . PHE A 1 81 ? 5.703 8.500 12.301 1.00 97.50 81 PHE A C 1
ATOM 606 O O . PHE A 1 81 ? 6.404 9.009 11.427 1.00 97.50 81 PHE A O 1
ATOM 613 N N . SER A 1 82 ? 4.369 8.476 12.220 1.00 97.31 82 SER A N 1
ATOM 614 C CA . SER A 1 82 ? 3.600 9.027 11.102 1.00 97.31 82 SER A CA 1
ATOM 615 C C . SER A 1 82 ? 2.764 10.235 11.534 1.00 97.31 82 SER A C 1
ATOM 617 O O . SER A 1 82 ? 2.435 10.406 12.707 1.00 97.31 82 SER A O 1
ATOM 619 N N . HIS A 1 83 ? 2.409 11.074 10.562 1.00 96.38 83 HIS A N 1
ATOM 620 C CA . HIS A 1 83 ? 1.540 12.241 10.736 1.00 96.38 83 HIS A CA 1
ATOM 621 C C . HIS A 1 83 ? 0.150 12.064 10.115 1.00 96.38 83 HIS A C 1
ATOM 623 O O . HIS A 1 83 ? -0.689 12.948 10.254 1.00 96.38 83 HIS A O 1
ATOM 629 N N . ALA A 1 84 ? -0.087 10.960 9.408 1.00 96.06 84 ALA A N 1
ATOM 630 C CA . ALA A 1 84 ? -1.351 10.696 8.739 1.00 96.06 84 ALA A CA 1
ATOM 631 C C . ALA A 1 84 ? -1.619 9.193 8.640 1.00 96.06 84 ALA A C 1
ATOM 633 O O . ALA A 1 84 ? -0.688 8.382 8.579 1.00 96.06 84 ALA A O 1
ATOM 634 N N . THR A 1 85 ? -2.901 8.837 8.591 1.00 96.00 85 THR A N 1
ATOM 635 C CA . THR A 1 85 ? -3.345 7.504 8.179 1.00 96.00 85 THR A CA 1
ATOM 636 C C . THR A 1 85 ? -3.619 7.492 6.675 1.00 96.00 85 THR A C 1
ATOM 638 O O . THR A 1 85 ? -3.904 8.523 6.069 1.00 96.00 85 THR A O 1
ATOM 641 N N . ALA A 1 86 ? -3.524 6.312 6.067 1.00 94.12 86 ALA A N 1
ATOM 642 C CA . ALA A 1 86 ? -3.868 6.064 4.670 1.00 94.12 86 ALA A CA 1
ATOM 643 C C . ALA A 1 86 ? -4.481 4.662 4.540 1.00 94.12 86 ALA A C 1
ATOM 645 O O . ALA A 1 86 ? -4.312 3.826 5.434 1.00 94.12 86 ALA A O 1
ATOM 646 N N . GLY A 1 87 ? -5.231 4.415 3.472 1.00 94.31 87 GLY A N 1
ATOM 647 C CA . GLY A 1 87 ? -5.848 3.122 3.180 1.00 94.31 87 GLY A CA 1
ATOM 648 C C . GLY A 1 87 ? -7.270 3.270 2.653 1.00 94.31 87 GLY A C 1
ATOM 649 O O . GLY A 1 87 ? -7.717 4.384 2.398 1.00 94.31 87 GLY A O 1
ATOM 650 N N . GLU A 1 88 ? -7.956 2.136 2.536 1.00 96.25 88 GLU A N 1
ATOM 651 C CA . GLU A 1 88 ? -9.293 2.011 1.948 1.00 96.25 88 GLU A CA 1
ATOM 652 C C . GLU A 1 88 ? -10.315 3.020 2.515 1.00 96.25 88 GLU A C 1
ATOM 654 O O . GLU A 1 88 ? -10.619 3.027 3.718 1.00 96.25 88 GLU A O 1
ATOM 659 N N . SER A 1 89 ? -10.865 3.855 1.629 1.00 96.00 89 SER A N 1
ATOM 660 C CA . SER A 1 89 ? -11.936 4.813 1.900 1.00 96.00 89 SER A CA 1
ATOM 661 C C . SER A 1 89 ? -13.139 4.135 2.561 1.00 96.00 89 SER A C 1
ATOM 663 O O . SER A 1 89 ? -13.486 2.987 2.290 1.00 96.00 89 SER A O 1
ATOM 665 N N . GLY A 1 90 ? -13.815 4.865 3.449 1.00 95.38 90 GLY A N 1
ATOM 666 C CA . GLY A 1 90 ? -14.997 4.365 4.156 1.00 95.38 90 GLY A CA 1
ATOM 667 C C . GLY A 1 90 ? -14.697 3.483 5.371 1.00 95.38 90 GLY A C 1
ATOM 668 O O . GLY A 1 90 ? -15.627 3.210 6.132 1.00 95.38 90 GLY A O 1
ATOM 669 N N . HIS A 1 91 ? -13.433 3.117 5.617 1.00 97.00 91 HIS A N 1
ATOM 670 C CA . HIS A 1 91 ? -13.020 2.310 6.766 1.00 97.00 91 HIS A CA 1
ATOM 671 C C . HIS A 1 91 ? -12.191 3.087 7.798 1.00 97.00 91 HIS A C 1
ATOM 673 O O . HIS A 1 91 ? -11.257 3.831 7.478 1.00 97.00 91 HIS A O 1
ATOM 679 N N . THR A 1 92 ? -12.503 2.890 9.081 1.00 97.44 92 THR A N 1
ATOM 680 C CA . THR A 1 92 ? -11.696 3.452 10.181 1.00 97.44 92 THR A CA 1
ATOM 681 C C . THR A 1 92 ? -10.330 2.766 10.249 1.00 97.44 92 THR A C 1
ATOM 683 O O . THR A 1 92 ? -10.140 1.694 9.675 1.00 97.44 92 THR A O 1
ATOM 686 N N . THR A 1 93 ? -9.362 3.350 10.959 1.00 97.31 93 THR A N 1
ATOM 687 C CA . THR A 1 93 ? -8.041 2.718 11.125 1.00 97.31 93 THR A CA 1
ATOM 688 C C . THR A 1 93 ? -8.148 1.331 11.746 1.00 97.31 93 THR A C 1
ATOM 690 O O . THR A 1 93 ? -7.523 0.404 11.244 1.00 97.31 93 THR A O 1
ATOM 693 N N . LEU A 1 94 ? -8.994 1.151 12.768 1.00 97.81 94 LEU A N 1
ATOM 694 C CA . LEU A 1 94 ? -9.206 -0.160 13.387 1.00 97.81 94 LEU A CA 1
ATOM 695 C C . LEU A 1 94 ? -9.806 -1.182 12.421 1.00 97.81 94 LEU A C 1
ATOM 697 O O . LEU A 1 94 ? -9.356 -2.324 12.381 1.00 97.81 94 LEU A O 1
ATOM 701 N N . GLU A 1 95 ? -10.792 -0.775 11.619 1.00 97.69 95 GLU A N 1
ATOM 702 C CA . GLU A 1 95 ? -11.351 -1.651 10.591 1.00 97.69 95 GLU A CA 1
ATOM 703 C C . GLU A 1 95 ? -10.276 -2.052 9.575 1.00 97.69 95 GLU A C 1
ATOM 705 O O . GLU A 1 95 ? -10.149 -3.237 9.265 1.00 97.69 95 GLU A O 1
ATOM 710 N N . ARG A 1 96 ? -9.461 -1.090 9.116 1.00 97.19 96 ARG A N 1
ATOM 711 C CA . ARG A 1 96 ? -8.370 -1.320 8.160 1.00 97.19 96 ARG A CA 1
ATOM 712 C C . ARG A 1 96 ? -7.326 -2.306 8.684 1.00 97.19 96 ARG A C 1
ATOM 714 O O . ARG A 1 96 ? -6.981 -3.240 7.974 1.00 97.19 96 ARG A O 1
ATOM 721 N N . ILE A 1 97 ? -6.849 -2.138 9.919 1.00 96.19 97 ILE A N 1
ATOM 722 C CA . ILE A 1 97 ? -5.747 -2.961 10.450 1.00 96.19 97 ILE A CA 1
ATOM 723 C C . ILE A 1 97 ? -6.181 -4.345 10.955 1.00 96.19 97 ILE A C 1
ATOM 725 O O . ILE A 1 97 ? -5.325 -5.210 11.137 1.00 96.1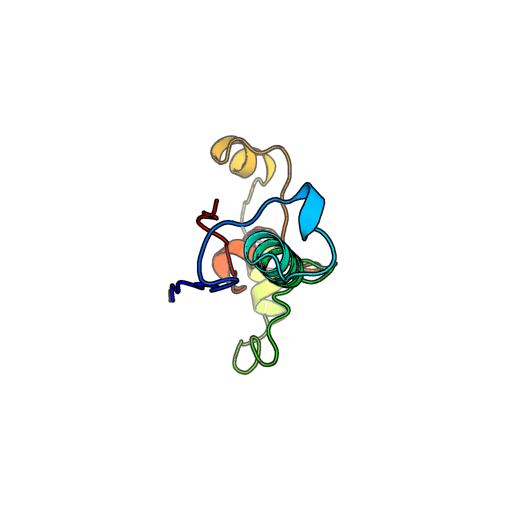9 97 ILE A O 1
ATOM 729 N N . TRP A 1 98 ? -7.472 -4.564 11.232 1.00 95.75 98 TRP A N 1
ATOM 730 C CA . TRP A 1 98 ? -7.947 -5.819 11.835 1.00 95.75 98 TRP A CA 1
ATOM 731 C C . TRP A 1 98 ? -8.915 -6.627 10.978 1.00 95.75 98 TRP A C 1
ATOM 733 O O . TRP A 1 98 ? -8.945 -7.849 11.118 1.00 95.75 98 TRP A O 1
ATOM 743 N N . ALA A 1 99 ? -9.714 -5.985 10.126 1.00 96.00 99 ALA A N 1
ATOM 744 C CA . ALA A 1 99 ? -10.792 -6.655 9.401 1.00 96.00 99 ALA A CA 1
ATOM 745 C C . ALA A 1 99 ? -10.711 -6.514 7.878 1.00 96.00 99 ALA A C 1
ATOM 747 O O . ALA A 1 99 ? -11.327 -7.308 7.163 1.00 96.00 99 ALA A O 1
ATOM 748 N N . ARG A 1 100 ? -9.977 -5.524 7.365 1.00 96.56 100 ARG A N 1
ATOM 749 C CA . ARG A 1 100 ? -9.755 -5.358 5.925 1.00 96.56 100 ARG A CA 1
ATOM 750 C C . ARG A 1 100 ? -8.451 -6.031 5.490 1.00 96.56 100 ARG A C 1
ATOM 752 O O . ARG A 1 100 ? -7.501 -6.089 6.270 1.00 96.56 100 ARG A O 1
ATOM 759 N N . PRO A 1 101 ? -8.394 -6.576 4.264 1.00 96.12 101 PRO A N 1
ATOM 760 C CA . PRO A 1 101 ? -7.135 -7.022 3.684 1.00 96.12 101 PRO A CA 1
ATOM 761 C C . PRO A 1 101 ? -6.254 -5.821 3.306 1.00 96.12 101 PRO A C 1
ATOM 763 O O . PRO A 1 101 ? -6.758 -4.729 3.055 1.00 96.12 101 PRO A O 1
ATOM 766 N N . THR A 1 102 ? -4.944 -6.047 3.213 1.00 95.00 102 THR A N 1
ATOM 767 C CA . THR A 1 102 ? -3.956 -5.073 2.722 1.00 95.00 102 THR A CA 1
ATOM 768 C C . THR A 1 102 ? -3.027 -5.735 1.700 1.00 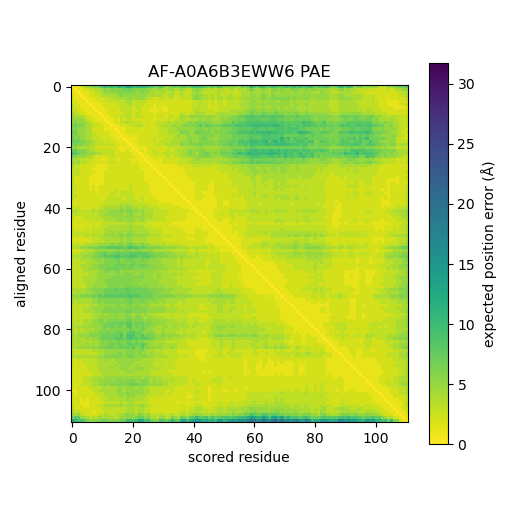95.00 102 THR A C 1
ATOM 770 O O . THR A 1 102 ? -2.886 -6.963 1.690 1.00 95.00 102 THR A O 1
ATOM 773 N N . ALA A 1 103 ? -2.403 -4.939 0.829 1.00 95.62 103 ALA A N 1
ATOM 774 C CA . ALA A 1 103 ? -1.394 -5.399 -0.123 1.00 95.62 103 ALA A CA 1
ATOM 775 C C . ALA A 1 103 ? -0.243 -4.389 -0.170 1.00 95.62 103 ALA A C 1
ATOM 777 O O . ALA A 1 103 ? -0.397 -3.295 -0.692 1.00 95.62 103 ALA A O 1
ATOM 778 N N . GLU A 1 104 ? 0.922 -4.753 0.362 1.00 95.62 104 GLU A N 1
ATOM 779 C CA . GLU A 1 104 ? 2.023 -3.804 0.562 1.00 95.62 104 GLU A CA 1
ATOM 780 C C . GLU A 1 104 ? 3.244 -4.140 -0.298 1.00 95.62 104 GLU A C 1
ATOM 782 O O . GLU A 1 104 ? 3.619 -5.305 -0.457 1.00 95.62 104 GLU A O 1
ATOM 787 N N . VAL A 1 105 ? 3.905 -3.103 -0.824 1.00 96.50 105 VAL A N 1
ATOM 788 C CA . VAL A 1 105 ? 5.176 -3.246 -1.547 1.00 96.50 105 VAL A CA 1
ATOM 789 C C . VAL A 1 105 ? 6.333 -3.134 -0.564 1.00 96.50 105 VAL A C 1
ATOM 791 O O . VAL A 1 105 ? 6.670 -2.052 -0.092 1.00 96.50 105 VAL A O 1
ATO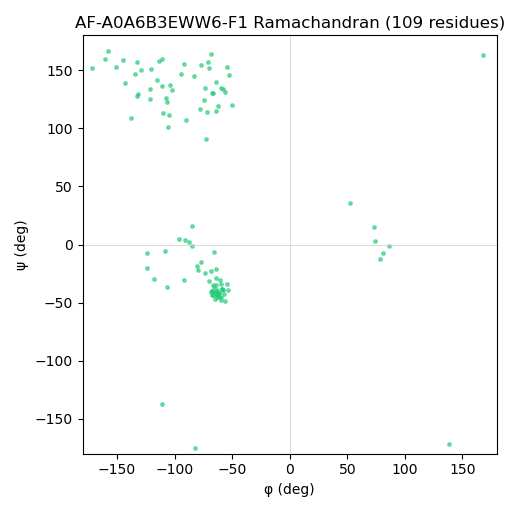M 794 N N . ASN A 1 106 ? 6.976 -4.268 -0.294 1.00 96.62 106 ASN A N 1
ATOM 795 C CA . ASN A 1 106 ? 8.072 -4.348 0.676 1.00 96.62 106 ASN A CA 1
ATOM 796 C C . ASN A 1 106 ? 9.420 -3.855 0.122 1.00 96.62 106 ASN A C 1
ATOM 798 O O . ASN A 1 106 ? 10.315 -3.503 0.888 1.00 96.62 106 ASN A O 1
ATOM 802 N N . GLY A 1 107 ? 9.590 -3.843 -1.202 1.00 96.44 107 GLY A N 1
ATOM 803 C CA . GLY A 1 107 ? 10.828 -3.417 -1.844 1.00 96.44 107 GLY A CA 1
ATOM 804 C C . GLY A 1 107 ? 10.698 -3.317 -3.359 1.00 96.44 107 GLY A C 1
ATOM 805 O O . GLY A 1 107 ? 9.900 -4.017 -3.977 1.00 96.44 107 GLY A O 1
ATOM 806 N N . ILE A 1 108 ? 11.495 -2.428 -3.948 1.00 96.25 108 ILE A N 1
ATOM 807 C CA . ILE A 1 108 ? 11.627 -2.244 -5.394 1.00 96.25 108 ILE A CA 1
ATOM 808 C C . ILE A 1 108 ? 13.122 -2.191 -5.698 1.00 96.25 108 ILE A C 1
ATOM 810 O O . ILE A 1 108 ? 13.851 -1.413 -5.083 1.00 96.25 108 ILE A O 1
ATOM 814 N N . GLY A 1 109 ? 13.574 -3.013 -6.643 1.00 93.06 109 GLY A N 1
ATOM 815 C CA . GLY A 1 109 ? 14.961 -3.058 -7.096 1.00 93.06 109 GLY A CA 1
ATOM 816 C C . GLY A 1 109 ? 15.038 -3.105 -8.618 1.00 93.06 109 GLY A C 1
ATOM 817 O O . GLY A 1 109 ? 14.158 -3.659 -9.274 1.00 93.06 109 GLY A O 1
ATOM 818 N N . GLY A 1 110 ? 16.081 -2.499 -9.178 1.00 85.88 110 GLY A N 1
ATOM 819 C CA . GLY A 1 110 ? 16.348 -2.502 -10.611 1.00 85.88 110 GLY A CA 1
ATOM 820 C C . GLY A 1 110 ? 17.428 -1.493 -10.991 1.00 85.88 110 GLY A C 1
ATOM 821 O O . GLY A 1 110 ? 17.725 -0.579 -10.218 1.00 85.88 110 GLY A O 1
ATOM 822 N N . GLY A 1 111 ? 17.972 -1.669 -12.193 1.00 72.44 111 GLY A N 1
ATOM 823 C CA . GLY A 1 111 ? 19.119 -0.923 -12.710 1.00 72.44 111 GLY A CA 1
ATOM 824 C C . GLY A 1 111 ? 20.311 -1.819 -12.985 1.00 72.44 111 GLY A C 1
ATOM 825 O O . GLY A 1 111 ? 20.294 -2.982 -12.520 1.00 72.44 111 GLY A O 1
#

Foldseek 3Di:
DDDDDDDDDDFPPDDDDCVVCPPPGDDRLVVVVVVVVQCADPQQHGNPPCPCVVQDDDDPVNVVVQVPDPDDVVVVCVVVVHDDDDHGPPDDPSCCVPRDDHDDDPDDDDD

Secondary structure (DSSP, 8-state):
-----------SSS---HHHHTTTS--HHHHHHHHHHTSB-TTS-B-STTTTTTPPPPPHHHHHHHHTS---HHHHHHHTT-S---SSTT--HHHHHHTS-----------

Sequence (111 aa):
GLVDGELVLHGPDQDIHSGSFGGAVPNPATVLARIVAALHDEDGHIAIPGFYEGVAPLTDRERALFAELPFDEDAWLRTAFSHATAGESGHTTLERIWARPTAEVNGIGGG

Radius of gyration: 19.32 Å; Cα contacts (8 Å, |Δi|>4): 58; chains: 1; bounding box: 45×27×51 Å

pLDDT: mean 95.68, std 2.91, range [72.44, 98.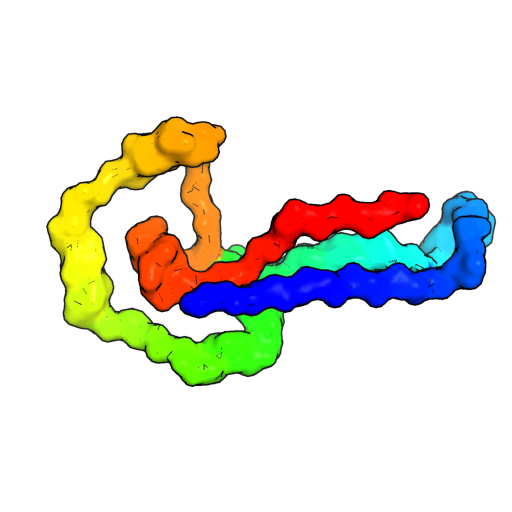25]

Mean predicted aligned error: 3.48 Å